Protein AF-A0A944FMX2-F1 (afdb_monomer_lite)

Radius of gyration: 22.93 Å; chains: 1; bounding box: 50×49×50 Å

Foldseek 3Di:
DVVCVVPPPPDDDDPPDPVVVVVPDDPVVVVVVVVVCCCVPPVCVPVHPVVSVVVVVVVVVVVVVVVVVVVVVCVVPDPVVVVVVVCPPCPVVVVVVVVVVVVVVVVVVVVCVCQVCPPDHHDPPD

pLDDT: mean 77.9, std 15.23, range [41.34, 95.88]

Structure (mmCIF, N/CA/C/O backbone):
data_AF-A0A944FMX2-F1
#
_entry.id   AF-A0A944FMX2-F1
#
loop_
_atom_site.group_PDB
_atom_site.id
_atom_site.type_symbol
_atom_site.label_atom_id
_atom_site.label_alt_id
_atom_site.label_comp_id
_atom_site.label_asym_id
_atom_site.label_entity_id
_atom_site.label_seq_id
_atom_site.pdbx_PDB_ins_code
_atom_site.Cartn_x
_atom_site.Cartn_y
_atom_site.Cartn_z
_atom_site.occupancy
_atom_site.B_iso_or_equiv
_atom_site.auth_seq_id
_atom_site.auth_comp_id
_atom_site.auth_asym_id
_atom_site.auth_atom_id
_atom_site.pdbx_PDB_model_num
ATOM 1 N N . ALA A 1 1 ? -24.900 3.325 2.415 1.00 46.59 1 ALA A N 1
ATOM 2 C CA . ALA A 1 1 ? -24.292 4.658 2.213 1.00 46.59 1 ALA A CA 1
ATOM 3 C C . ALA A 1 1 ? -25.087 5.506 1.214 1.00 46.59 1 ALA A C 1
ATOM 5 O O . ALA A 1 1 ? -25.583 6.543 1.628 1.00 46.59 1 ALA A O 1
ATOM 6 N N . LEU A 1 2 ? -25.321 5.048 -0.031 1.00 41.34 2 LEU A N 1
ATOM 7 C CA . LEU A 1 2 ? -26.159 5.781 -1.004 1.00 41.34 2 LEU A CA 1
ATOM 8 C C . LEU A 1 2 ? -27.575 6.097 -0.484 1.00 41.34 2 LEU A C 1
ATOM 10 O O . LEU A 1 2 ? -28.004 7.236 -0.571 1.00 41.34 2 LEU A O 1
ATOM 14 N N . PHE A 1 3 ? -28.259 5.126 0.133 1.00 52.06 3 PHE A N 1
ATOM 15 C CA . PHE A 1 3 ? -29.632 5.310 0.633 1.00 52.06 3 PHE A CA 1
ATOM 16 C C . PHE A 1 3 ? -29.768 6.334 1.776 1.00 52.06 3 PHE A C 1
ATOM 18 O O . PHE A 1 3 ? -30.827 6.935 1.943 1.00 52.06 3 PHE A O 1
ATOM 25 N N . PHE A 1 4 ? -28.702 6.543 2.558 1.00 49.59 4 PHE A N 1
ATOM 26 C CA . PHE A 1 4 ? -28.687 7.506 3.665 1.00 49.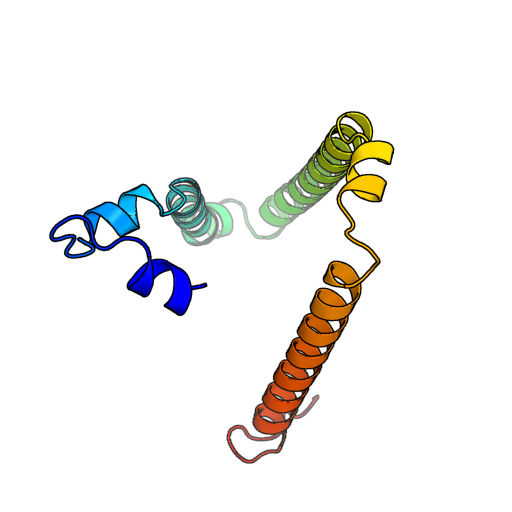59 4 PHE A CA 1
ATOM 27 C C . PHE A 1 4 ? -28.341 8.918 3.178 1.00 49.59 4 PHE A C 1
ATOM 29 O O . PHE A 1 4 ? -28.959 9.875 3.635 1.00 49.59 4 PHE A O 1
ATOM 36 N N . ALA A 1 5 ? -27.460 9.039 2.179 1.00 52.22 5 ALA A N 1
ATOM 37 C CA . ALA A 1 5 ? -27.163 10.313 1.522 1.00 52.22 5 ALA A CA 1
ATOM 38 C C . ALA A 1 5 ? -28.358 10.845 0.706 1.00 52.22 5 ALA A C 1
ATOM 40 O O . ALA A 1 5 ? -28.599 12.045 0.674 1.00 52.22 5 ALA A O 1
ATOM 41 N N . THR A 1 6 ? -29.165 9.967 0.099 1.00 55.25 6 THR A N 1
ATOM 42 C CA . THR A 1 6 ? -30.330 10.391 -0.700 1.00 55.25 6 THR A CA 1
ATOM 43 C C . THR A 1 6 ? -31.541 10.823 0.123 1.00 55.25 6 THR A C 1
ATOM 45 O O . THR A 1 6 ? -32.422 11.493 -0.415 1.00 55.25 6 THR A O 1
ATOM 48 N N . LYS A 1 7 ? -31.646 10.413 1.396 1.00 51.41 7 LYS A N 1
ATOM 49 C CA . LYS A 1 7 ? -32.850 10.680 2.201 1.00 51.41 7 LYS A CA 1
ATOM 50 C C . LYS A 1 7 ? -32.689 11.790 3.238 1.00 51.41 7 LYS A C 1
ATOM 52 O O . LYS A 1 7 ? -33.713 12.343 3.631 1.00 51.41 7 LYS A O 1
ATOM 57 N N . VAL A 1 8 ? -31.464 12.096 3.677 1.00 50.34 8 VAL A N 1
ATOM 58 C CA . VAL A 1 8 ? -31.222 13.001 4.817 1.00 50.34 8 VAL A CA 1
ATOM 59 C C . VAL A 1 8 ? -30.716 14.396 4.435 1.00 50.34 8 VAL A C 1
ATOM 61 O O . VAL A 1 8 ? -30.925 15.313 5.217 1.00 50.34 8 VAL A O 1
ATOM 64 N N . ASP A 1 9 ? -30.202 14.600 3.218 1.00 42.81 9 ASP A N 1
ATOM 65 C CA . ASP A 1 9 ? -29.838 15.931 2.705 1.00 42.81 9 ASP A CA 1
ATOM 66 C C . ASP A 1 9 ? -30.745 16.337 1.536 1.00 42.81 9 ASP A C 1
ATOM 68 O O . ASP A 1 9 ? -30.358 16.389 0.369 1.00 42.81 9 ASP A O 1
ATOM 72 N N . LYS A 1 10 ? -32.007 16.641 1.852 1.00 48.91 10 LYS A N 1
ATOM 73 C CA . LYS A 1 10 ? -32.883 17.407 0.954 1.00 48.91 10 LYS A C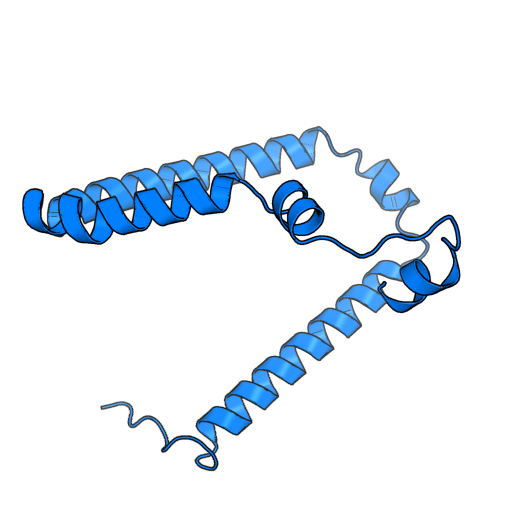A 1
ATOM 74 C C . LYS A 1 10 ? -32.623 18.902 1.147 1.00 48.91 10 LYS A C 1
ATOM 76 O O . LYS A 1 10 ? -33.479 19.618 1.658 1.00 48.91 10 LYS A O 1
ATOM 81 N N . THR A 1 11 ? -31.475 19.379 0.674 1.00 43.84 11 THR A N 1
ATOM 82 C CA . THR A 1 11 ? -31.232 20.821 0.536 1.00 43.84 11 THR A CA 1
ATOM 83 C C . THR A 1 11 ? -30.684 21.113 -0.855 1.00 43.84 11 THR A C 1
ATOM 85 O O . THR A 1 11 ? -29.487 21.071 -1.093 1.00 43.84 11 THR A O 1
ATOM 88 N N . GLY A 1 12 ? -31.601 21.403 -1.783 1.00 42.44 12 GLY A N 1
ATOM 89 C CA . GLY A 1 12 ? -31.314 22.169 -2.996 1.00 42.44 12 GLY A CA 1
ATOM 90 C C . GLY A 1 12 ? -30.627 21.428 -4.149 1.00 42.44 12 GLY A C 1
ATOM 91 O O . GLY A 1 12 ? -29.413 21.413 -4.257 1.00 42.44 12 GLY A O 1
ATOM 92 N N . ASN A 1 13 ? -31.435 20.944 -5.095 1.00 52.34 13 ASN A N 1
ATOM 93 C CA . ASN A 1 13 ? -31.186 21.061 -6.542 1.00 52.34 13 ASN A CA 1
ATOM 94 C C . ASN A 1 13 ? -29.770 20.719 -7.077 1.00 52.34 13 ASN A C 1
ATOM 96 O O . ASN A 1 13 ? -29.259 21.406 -7.961 1.00 52.34 13 ASN A O 1
ATOM 100 N N . SER A 1 14 ? -29.127 19.661 -6.588 1.00 48.91 14 SER A N 1
ATOM 101 C CA . SER A 1 14 ? -27.805 19.236 -7.056 1.00 48.91 14 SER A CA 1
ATOM 102 C C . SER A 1 14 ? -27.926 18.160 -8.135 1.00 48.91 14 SER A C 1
ATOM 104 O O . SER A 1 14 ? -27.895 16.955 -7.885 1.00 48.91 14 SER A O 1
ATOM 106 N N . LYS A 1 15 ? -28.033 18.597 -9.394 1.00 52.97 15 LYS A N 1
ATOM 107 C CA . LYS A 1 15 ? -27.597 17.755 -10.513 1.00 52.97 15 LYS A CA 1
ATOM 108 C C . LYS A 1 15 ? -26.110 17.503 -10.283 1.00 52.97 15 LYS A C 1
ATOM 110 O O . LYS A 1 15 ? -25.333 18.449 -10.368 1.00 52.97 15 LYS A O 1
ATOM 115 N N . VAL A 1 16 ? -25.736 16.271 -9.947 1.00 57.44 16 VAL A N 1
ATOM 116 C CA . VAL A 1 16 ? -24.337 15.842 -9.803 1.00 57.44 16 VAL A CA 1
ATOM 117 C C . VAL A 1 16 ? -23.662 16.062 -11.158 1.00 57.44 16 VAL A C 1
ATOM 119 O O . VAL A 1 16 ? -23.773 15.252 -12.076 1.00 57.44 16 VAL A O 1
ATOM 122 N N . GLY A 1 17 ? -23.094 17.251 -11.349 1.00 63.75 17 GLY A N 1
ATOM 123 C CA . GLY A 1 17 ? -22.479 17.648 -12.604 1.00 63.75 17 GLY A CA 1
ATOM 124 C C . GLY A 1 17 ? -21.166 16.900 -12.772 1.00 63.75 17 GLY A C 1
ATOM 125 O O . GLY A 1 17 ? -20.471 16.641 -11.792 1.00 63.75 17 GLY A O 1
ATOM 126 N N . ALA A 1 18 ? -20.777 16.608 -14.014 1.00 65.31 18 ALA A N 1
ATOM 127 C CA . ALA A 1 18 ? -19.473 16.017 -14.330 1.00 65.31 18 ALA A CA 1
ATOM 128 C C . ALA A 1 18 ? -18.290 16.767 -13.666 1.00 65.31 18 ALA A C 1
ATOM 130 O O . ALA A 1 18 ? -17.259 16.167 -13.370 1.00 65.31 18 ALA A O 1
ATOM 131 N N . GLY A 1 19 ? -18.467 18.057 -13.350 1.00 71.12 19 GLY A N 1
ATOM 132 C CA . GLY A 1 19 ? -17.519 18.856 -12.571 1.00 71.12 19 GLY A CA 1
ATOM 133 C C . GLY A 1 19 ? -17.343 18.419 -11.109 1.00 71.12 19 GLY A C 1
ATOM 134 O O . GLY A 1 19 ? -16.225 18.476 -10.612 1.00 71.12 19 GLY A O 1
ATOM 135 N N . GLU A 1 20 ? -18.383 17.929 -10.426 1.00 71.25 20 GLU A N 1
ATOM 136 C CA . GLU A 1 20 ? -18.263 17.429 -9.044 1.00 71.25 20 GLU A CA 1
ATOM 137 C C . GLU A 1 20 ? -17.542 16.072 -8.992 1.00 71.25 20 GLU A C 1
ATOM 139 O O . GLU A 1 20 ? -16.788 15.778 -8.065 1.00 71.25 20 GLU A O 1
ATOM 144 N N . ILE A 1 21 ? -17.710 15.251 -10.032 1.00 72.31 21 ILE A N 1
ATOM 145 C CA . ILE A 1 21 ? -16.944 14.009 -10.190 1.00 72.31 21 ILE A CA 1
ATOM 146 C C . ILE A 1 21 ? -15.461 14.348 -10.373 1.00 72.31 21 ILE A C 1
ATOM 148 O O . ILE A 1 21 ? -14.610 13.749 -9.720 1.00 72.31 21 ILE A O 1
ATOM 152 N N . TRP A 1 22 ? -15.147 15.354 -11.196 1.00 72.19 22 TRP A N 1
ATOM 153 C CA . TRP A 1 22 ? -13.771 15.796 -11.432 1.00 72.19 22 TRP A CA 1
ATOM 154 C C . TRP A 1 22 ? -13.101 16.416 -10.196 1.00 72.19 22 TRP A C 1
ATOM 156 O O . TRP A 1 22 ? -11.896 16.257 -10.008 1.00 72.19 22 TRP A O 1
ATOM 166 N N . THR A 1 23 ? -13.850 17.104 -9.326 1.00 75.00 23 THR A N 1
ATOM 167 C CA . THR A 1 23 ? -13.294 17.657 -8.076 1.00 75.00 23 THR A CA 1
ATOM 168 C C . THR A 1 23 ? -13.050 16.591 -7.015 1.00 75.00 23 THR A C 1
ATOM 170 O O . THR A 1 23 ? -12.107 16.730 -6.236 1.00 75.00 23 THR A O 1
ATOM 173 N N . ARG A 1 24 ? -13.856 15.524 -6.990 1.00 80.31 24 ARG A N 1
ATOM 174 C CA . ARG A 1 24 ? -13.665 14.376 -6.088 1.00 80.31 24 ARG A CA 1
ATOM 175 C C . ARG A 1 24 ? -12.637 13.375 -6.610 1.00 80.31 24 ARG A C 1
ATOM 177 O O . ARG A 1 24 ? -12.075 12.623 -5.816 1.00 80.31 24 ARG A O 1
ATOM 184 N N . PHE A 1 25 ? -12.397 13.345 -7.920 1.00 80.44 25 PHE A N 1
ATOM 185 C CA . PHE A 1 25 ? -11.452 12.410 -8.511 1.00 80.44 25 PHE A CA 1
ATOM 186 C C . PHE A 1 25 ? -10.010 12.757 -8.104 1.00 80.44 25 PHE A C 1
ATOM 188 O O . PHE A 1 25 ? -9.576 13.903 -8.266 1.00 80.44 25 PHE A O 1
ATOM 195 N N . PRO A 1 26 ? -9.229 11.788 -7.596 1.00 85.19 26 PRO A N 1
ATOM 196 C CA . PRO A 1 26 ? -7.845 12.031 -7.220 1.00 85.19 26 PRO A CA 1
ATOM 197 C C . PRO A 1 26 ? -7.007 12.402 -8.448 1.00 85.19 26 PRO A C 1
ATOM 199 O O . PRO A 1 26 ? -6.674 11.561 -9.281 1.00 85.19 26 PRO A O 1
ATOM 202 N N . LYS A 1 27 ? -6.613 13.674 -8.549 1.00 83.00 27 LYS A N 1
ATOM 203 C CA . LYS A 1 27 ? -5.835 14.203 -9.687 1.00 83.00 27 LYS A CA 1
ATOM 204 C C . LYS A 1 27 ? -4.479 13.501 -9.876 1.00 83.00 27 LYS A C 1
ATOM 206 O O . LYS A 1 27 ? -3.960 13.476 -10.987 1.00 83.00 27 LYS A O 1
ATOM 211 N N . PHE A 1 28 ? -3.948 12.868 -8.824 1.00 86.38 28 PHE A N 1
ATOM 212 C CA . PHE A 1 28 ? -2.767 11.995 -8.879 1.00 86.38 28 PHE A CA 1
ATOM 213 C C . PHE A 1 28 ? -2.912 10.856 -9.903 1.00 86.38 28 PHE A C 1
ATOM 215 O O . PHE A 1 28 ? -1.938 10.500 -10.562 1.00 86.38 28 PHE A O 1
ATOM 222 N N . ILE A 1 29 ? -4.123 10.322 -10.090 1.00 88.88 29 ILE A N 1
ATOM 223 C CA . ILE A 1 29 ? -4.366 9.185 -10.988 1.00 88.88 29 ILE A CA 1
ATOM 224 C C . ILE A 1 29 ? -4.081 9.562 -12.443 1.00 88.88 29 ILE A C 1
ATOM 226 O O . ILE A 1 29 ? -3.515 8.764 -13.179 1.00 88.88 29 ILE A O 1
ATOM 230 N N . ILE A 1 30 ? -4.417 10.788 -12.851 1.00 88.62 30 ILE A N 1
ATOM 231 C CA . ILE A 1 30 ? -4.156 11.273 -14.213 1.00 88.62 30 ILE A CA 1
ATOM 232 C C . ILE A 1 30 ? -2.646 11.370 -14.450 1.00 88.62 30 ILE A C 1
ATOM 234 O O . ILE A 1 30 ? -2.153 10.920 -15.480 1.00 88.62 30 ILE A O 1
ATOM 238 N N . GLY A 1 31 ? -1.900 11.893 -13.472 1.00 88.31 31 GLY A N 1
ATOM 239 C CA . GLY A 1 31 ? -0.439 11.940 -13.530 1.00 88.31 31 GLY A CA 1
ATOM 240 C C . GLY A 1 31 ? 0.186 10.545 -13.610 1.00 88.31 31 GLY A C 1
ATOM 241 O O . GLY A 1 31 ? 1.041 10.310 -14.461 1.00 88.31 31 GLY A O 1
ATOM 242 N N . PHE A 1 32 ? -0.284 9.601 -12.788 1.00 89.88 32 PHE A N 1
ATOM 243 C CA . PHE A 1 32 ? 0.163 8.206 -12.836 1.00 89.88 32 PHE A CA 1
ATOM 244 C C . PHE A 1 32 ? -0.150 7.547 -14.184 1.00 89.88 32 PHE A C 1
ATOM 246 O O . PHE A 1 32 ? 0.692 6.846 -14.737 1.00 89.88 32 PHE A O 1
ATOM 253 N N . PHE A 1 33 ? -1.332 7.810 -14.743 1.00 91.56 33 PHE A N 1
ATOM 254 C CA . PHE A 1 33 ? -1.738 7.281 -16.040 1.00 91.56 33 PHE A CA 1
ATOM 255 C C . PHE A 1 33 ? -0.835 7.793 -17.169 1.00 91.56 33 PHE A C 1
ATOM 257 O O . PHE A 1 33 ? -0.301 7.000 -17.940 1.00 91.56 33 PHE A O 1
ATOM 264 N N . VAL A 1 34 ? -0.581 9.104 -17.224 1.00 92.56 34 VAL A N 1
ATOM 265 C CA . VAL A 1 34 ? 0.331 9.697 -18.216 1.00 92.56 34 VAL A CA 1
ATOM 266 C C . VAL A 1 34 ? 1.758 9.169 -18.041 1.00 92.56 34 VAL A C 1
ATOM 268 O O . VAL A 1 34 ? 2.389 8.775 -19.021 1.00 92.56 34 VAL A O 1
ATOM 271 N N . ALA A 1 35 ? 2.258 9.092 -16.805 1.00 88.81 35 ALA A N 1
ATOM 272 C CA . ALA A 1 35 ? 3.577 8.532 -16.519 1.00 88.81 35 ALA A CA 1
ATOM 273 C C . ALA A 1 35 ? 3.681 7.054 -16.931 1.00 88.81 35 ALA A C 1
ATOM 275 O O . ALA A 1 35 ? 4.702 6.648 -17.478 1.00 88.81 35 ALA A O 1
ATOM 276 N N . SER A 1 36 ? 2.624 6.261 -16.730 1.00 87.69 36 SER A N 1
ATOM 277 C CA . SER A 1 36 ? 2.559 4.859 -17.156 1.00 87.69 36 SER A CA 1
ATOM 278 C C . SER A 1 36 ? 2.619 4.720 -18.679 1.00 87.69 36 SER A C 1
ATOM 280 O O . SER A 1 36 ? 3.335 3.852 -19.184 1.00 87.69 36 SER A O 1
ATOM 282 N N . LEU A 1 37 ? 1.944 5.604 -19.419 1.00 91.81 37 LEU A N 1
ATOM 283 C CA . LEU A 1 37 ? 2.026 5.640 -20.880 1.00 91.81 37 LEU A CA 1
ATOM 284 C C . LEU A 1 37 ? 3.434 6.013 -21.357 1.00 91.81 37 LEU A C 1
ATOM 286 O O . LEU A 1 37 ? 3.987 5.327 -22.211 1.00 91.81 37 LEU A O 1
ATOM 290 N N . ILE A 1 38 ? 4.046 7.046 -20.775 1.00 89.00 38 ILE A N 1
ATOM 291 C CA . ILE A 1 38 ? 5.425 7.447 -21.102 1.00 89.00 38 ILE A CA 1
ATOM 292 C C . ILE A 1 38 ? 6.402 6.309 -20.790 1.00 89.00 38 ILE A C 1
ATOM 294 O O . ILE A 1 38 ? 7.249 5.971 -21.616 1.00 89.00 38 ILE A O 1
ATOM 298 N N . ALA A 1 39 ? 6.261 5.674 -19.626 1.00 85.56 39 ALA A N 1
ATOM 299 C CA . ALA A 1 39 ? 7.083 4.535 -19.251 1.00 85.56 39 ALA A CA 1
ATOM 300 C C . ALA A 1 39 ? 6.954 3.390 -20.271 1.00 85.56 39 ALA A C 1
ATOM 302 O O . ALA A 1 39 ? 7.959 2.824 -20.696 1.00 85.56 39 ALA A O 1
ATOM 303 N N . SER A 1 40 ? 5.727 3.103 -20.712 1.00 85.94 40 SER A N 1
ATOM 304 C CA . SER A 1 40 ? 5.437 1.973 -21.598 1.00 85.94 40 SER A CA 1
ATOM 305 C C . SER A 1 40 ? 5.844 2.213 -23.055 1.00 85.94 40 SER A C 1
ATOM 307 O O . SER A 1 40 ? 6.405 1.323 -23.686 1.00 85.94 40 SER A O 1
ATOM 309 N N . PHE A 1 41 ? 5.579 3.404 -23.598 1.00 88.50 41 PHE A N 1
ATOM 310 C CA . PHE A 1 41 ? 5.783 3.703 -25.021 1.00 88.50 41 PHE A CA 1
ATOM 311 C C . PHE A 1 41 ? 7.109 4.400 -25.334 1.00 88.50 41 PHE A C 1
ATOM 313 O O . PHE A 1 41 ? 7.533 4.377 -26.485 1.00 88.50 41 PHE A O 1
ATOM 320 N N . ILE A 1 42 ? 7.755 5.034 -24.350 1.00 85.12 42 ILE A N 1
ATOM 321 C CA . ILE A 1 42 ? 8.974 5.832 -24.561 1.00 85.12 42 ILE A CA 1
ATOM 322 C C . ILE A 1 42 ? 10.151 5.224 -23.797 1.00 85.12 42 ILE A C 1
ATOM 324 O O . ILE A 1 42 ? 11.178 4.918 -24.391 1.00 85.12 42 ILE A O 1
ATOM 328 N N . ILE A 1 43 ? 10.011 4.996 -22.490 1.00 82.31 43 ILE A N 1
ATOM 329 C CA . ILE A 1 43 ? 11.136 4.553 -21.649 1.00 82.31 43 ILE A CA 1
ATOM 330 C C . ILE A 1 43 ? 11.539 3.100 -21.961 1.00 82.31 43 ILE A C 1
ATOM 332 O O . ILE A 1 43 ? 12.722 2.831 -22.163 1.00 82.31 43 ILE A O 1
ATOM 336 N N . LEU A 1 44 ? 10.580 2.169 -22.045 1.00 82.00 44 LEU A N 1
ATOM 337 C CA . LEU A 1 44 ? 10.850 0.759 -22.367 1.00 82.00 44 LEU A CA 1
ATOM 338 C C . LEU A 1 44 ? 11.611 0.542 -23.691 1.00 82.00 44 LEU A C 1
ATOM 340 O O . LEU A 1 44 ? 12.586 -0.211 -23.672 1.00 82.00 44 LEU A O 1
ATOM 344 N N . PRO A 1 45 ? 11.228 1.159 -24.828 1.00 80.38 45 PRO A N 1
ATOM 345 C CA . PRO A 1 45 ? 11.959 0.968 -26.081 1.00 80.38 45 PRO A CA 1
ATOM 346 C C . PRO A 1 45 ? 13.322 1.675 -26.125 1.00 80.38 45 PRO A C 1
ATOM 348 O O . PRO A 1 45 ? 14.186 1.228 -26.872 1.00 80.38 45 PRO A O 1
ATOM 351 N N . ILE A 1 46 ? 13.534 2.748 -25.350 1.00 80.06 46 ILE A N 1
ATOM 352 C CA . ILE A 1 46 ? 14.793 3.519 -25.365 1.00 80.06 46 ILE A CA 1
ATOM 353 C C . ILE A 1 46 ? 15.858 2.903 -24.447 1.00 80.06 46 ILE A C 1
ATOM 355 O O . ILE A 1 46 ? 17.012 2.790 -24.848 1.00 80.06 46 ILE A O 1
ATOM 359 N N . PHE A 1 47 ? 15.483 2.507 -23.228 1.00 76.81 47 PHE A N 1
ATOM 360 C CA . PHE A 1 47 ? 16.418 2.022 -22.196 1.00 76.81 47 PHE A CA 1
ATOM 361 C C . PHE A 1 47 ? 16.458 0.487 -22.083 1.00 76.81 47 PHE A C 1
ATOM 363 O O . PHE A 1 47 ? 17.308 -0.088 -21.407 1.00 76.81 47 PHE A O 1
ATOM 370 N N . GLY A 1 48 ? 15.536 -0.205 -22.758 1.00 76.75 48 GLY A N 1
ATOM 371 C CA . GLY A 1 48 ? 15.430 -1.657 -22.708 1.00 76.75 48 GLY A CA 1
ATOM 372 C C . GLY A 1 48 ? 14.864 -2.182 -21.382 1.00 76.75 48 GLY A C 1
ATOM 373 O O . GLY A 1 48 ? 14.839 -1.516 -20.346 1.00 76.75 48 GLY A O 1
ATOM 374 N N . GLN A 1 49 ? 14.381 -3.426 -21.401 1.00 75.94 49 GLN A N 1
ATOM 375 C CA . GLN A 1 49 ? 13.683 -4.019 -20.252 1.00 75.94 49 GLN A CA 1
ATOM 376 C C . GLN A 1 49 ? 14.580 -4.197 -19.013 1.00 75.94 49 GLN A C 1
ATOM 378 O O . GLN A 1 49 ? 14.081 -4.167 -17.889 1.00 75.94 49 GLN A O 1
ATOM 383 N N . SER A 1 50 ? 15.893 -4.369 -19.193 1.00 76.81 50 SER A N 1
ATOM 384 C CA . SER A 1 50 ? 16.844 -4.605 -18.099 1.00 76.81 50 SER A CA 1
ATOM 385 C C . SER A 1 50 ? 17.050 -3.379 -17.210 1.00 76.81 50 SER A C 1
ATOM 387 O O . SER A 1 50 ? 17.023 -3.502 -15.985 1.00 76.81 50 SER A O 1
ATOM 389 N N . GLU A 1 51 ? 17.219 -2.195 -17.799 1.00 80.31 51 GLU A N 1
ATOM 390 C CA . GLU A 1 51 ? 17.451 -0.955 -17.046 1.00 80.31 51 GLU A CA 1
ATOM 391 C C . GLU A 1 51 ? 16.168 -0.480 -16.362 1.00 80.31 51 GLU A C 1
ATOM 393 O O . GLU A 1 51 ? 16.170 -0.140 -15.177 1.00 80.31 51 GLU A O 1
ATOM 398 N N . VAL A 1 52 ? 15.038 -0.566 -17.069 1.00 82.88 52 VAL A N 1
ATOM 399 C CA . VAL A 1 52 ? 13.717 -0.262 -16.500 1.00 82.88 52 VAL A CA 1
ATOM 400 C C . VAL A 1 52 ? 13.366 -1.235 -15.373 1.00 82.88 52 VAL A C 1
ATOM 402 O O . VAL A 1 52 ? 12.825 -0.825 -14.346 1.00 82.88 52 VAL A O 1
ATOM 405 N N . GLY A 1 53 ? 13.727 -2.513 -15.513 1.00 81.06 53 GLY A N 1
ATOM 406 C CA . GLY A 1 53 ? 13.588 -3.514 -14.457 1.00 81.06 53 GLY A CA 1
ATOM 407 C C . GLY A 1 53 ? 14.414 -3.187 -13.210 1.00 81.06 53 GLY A C 1
ATOM 408 O O . GLY A 1 53 ? 13.907 -3.303 -12.092 1.00 81.06 53 GLY A O 1
ATOM 409 N N . ALA A 1 54 ? 15.654 -2.720 -13.379 1.00 85.44 54 ALA A N 1
ATOM 410 C CA . ALA A 1 54 ? 16.500 -2.293 -12.265 1.00 85.44 54 ALA A CA 1
ATOM 411 C C . ALA A 1 54 ? 15.913 -1.073 -11.531 1.00 85.44 54 ALA A C 1
ATOM 413 O O . ALA A 1 54 ? 15.838 -1.077 -10.300 1.00 85.44 54 ALA A O 1
ATOM 414 N N . ILE A 1 55 ? 15.423 -0.074 -12.273 1.00 84.81 55 ILE A N 1
ATOM 415 C CA . ILE A 1 55 ? 14.747 1.102 -11.703 1.00 84.81 55 ILE A CA 1
ATOM 416 C C . ILE A 1 55 ? 13.485 0.681 -10.946 1.00 84.81 55 ILE A C 1
ATOM 418 O O . ILE A 1 55 ? 13.285 1.111 -9.811 1.00 84.81 55 ILE A O 1
ATOM 422 N N . ASN A 1 56 ? 12.660 -0.196 -11.524 1.00 86.94 56 ASN A N 1
ATOM 423 C CA . ASN A 1 56 ? 11.453 -0.693 -10.861 1.00 86.94 56 ASN A CA 1
ATOM 424 C C . ASN A 1 56 ? 11.776 -1.435 -9.562 1.00 86.94 56 ASN A C 1
ATOM 426 O O . ASN A 1 56 ? 11.125 -1.187 -8.552 1.00 86.94 56 ASN A O 1
ATOM 430 N N . LYS A 1 57 ? 12.822 -2.269 -9.545 1.00 88.75 57 LYS A N 1
ATOM 431 C CA . LYS A 1 57 ? 13.255 -2.977 -8.332 1.00 88.75 57 LYS A CA 1
ATOM 432 C C . LYS A 1 57 ? 13.643 -2.010 -7.213 1.00 88.75 57 LYS A C 1
ATOM 434 O O . LYS A 1 57 ? 13.249 -2.199 -6.063 1.00 88.75 57 LYS A O 1
ATOM 439 N N . VAL A 1 58 ? 14.394 -0.964 -7.553 1.00 91.19 58 VAL A N 1
ATOM 440 C CA . VAL A 1 58 ? 14.772 0.088 -6.604 1.00 91.19 58 VAL A CA 1
ATOM 441 C C . VAL A 1 58 ? 13.530 0.850 -6.130 1.00 91.19 58 VAL A C 1
ATOM 443 O O . VAL A 1 58 ? 13.339 1.021 -4.927 1.00 91.19 58 VAL A O 1
ATOM 446 N N . LEU A 1 59 ? 12.638 1.244 -7.045 1.00 90.38 59 LEU A N 1
ATOM 447 C CA . LEU A 1 59 ? 11.377 1.912 -6.711 1.00 90.38 59 LEU A CA 1
ATOM 448 C C . LEU A 1 59 ? 10.496 1.065 -5.791 1.00 90.38 59 LEU A C 1
ATOM 450 O O . LEU A 1 59 ? 9.901 1.610 -4.866 1.00 90.38 59 LEU A O 1
ATOM 454 N N . ASP A 1 60 ? 10.411 -0.245 -6.001 1.00 90.81 60 ASP A N 1
ATOM 455 C CA . ASP A 1 60 ? 9.621 -1.138 -5.153 1.00 90.81 60 ASP A CA 1
ATOM 456 C C . ASP A 1 60 ? 10.197 -1.238 -3.739 1.00 90.81 60 ASP A C 1
ATOM 458 O O . ASP A 1 60 ? 9.442 -1.214 -2.763 1.00 90.81 60 ASP A O 1
ATOM 462 N N . GLN A 1 61 ? 11.524 -1.235 -3.606 1.00 93.69 61 GLN A N 1
ATOM 463 C CA . GLN A 1 61 ? 12.178 -1.134 -2.305 1.00 93.69 61 GLN A CA 1
ATOM 464 C C . GLN A 1 61 ? 11.856 0.205 -1.620 1.00 93.69 61 GLN A C 1
ATOM 466 O O . GLN A 1 61 ? 11.492 0.212 -0.444 1.00 93.69 61 GLN A O 1
ATOM 471 N N . TYR A 1 62 ? 11.907 1.330 -2.341 1.00 94.56 62 TYR A N 1
ATOM 472 C CA . TYR A 1 62 ? 11.520 2.636 -1.789 1.00 94.56 62 TYR A CA 1
ATOM 473 C C . TYR A 1 62 ? 10.046 2.702 -1.394 1.00 94.56 62 TYR A C 1
ATOM 475 O O . TYR A 1 62 ? 9.732 3.227 -0.328 1.00 94.56 62 TYR A O 1
ATOM 483 N N . LYS A 1 63 ? 9.141 2.148 -2.209 1.00 93.50 63 LYS A N 1
ATOM 484 C CA . LYS A 1 63 ? 7.718 2.040 -1.861 1.00 93.50 63 LYS A CA 1
ATOM 485 C C . LYS A 1 63 ? 7.553 1.249 -0.572 1.00 93.50 63 LYS A C 1
ATOM 487 O O . LYS A 1 63 ? 6.821 1.692 0.302 1.00 93.50 63 LYS A O 1
ATOM 492 N N . ASN A 1 64 ? 8.248 0.118 -0.431 1.00 94.44 64 ASN A N 1
ATOM 493 C CA . ASN A 1 64 ? 8.194 -0.690 0.785 1.00 94.44 64 ASN A CA 1
ATOM 494 C C . ASN A 1 64 ? 8.645 0.112 2.016 1.00 94.44 64 ASN A C 1
ATOM 496 O O . ASN A 1 64 ? 7.904 0.178 2.992 1.00 94.44 64 ASN A O 1
ATOM 500 N N . TRP A 1 65 ? 9.784 0.806 1.937 1.00 95.75 65 TRP A N 1
ATOM 501 C CA . TRP A 1 65 ? 10.244 1.692 3.011 1.00 95.75 65 TRP A CA 1
ATOM 502 C C . TRP A 1 65 ? 9.249 2.814 3.315 1.00 95.75 65 TRP A C 1
ATOM 504 O O . TRP A 1 65 ? 8.951 3.060 4.481 1.00 95.75 65 TRP A O 1
ATOM 514 N N . ALA A 1 66 ? 8.686 3.459 2.291 1.00 94.38 66 ALA A N 1
ATOM 515 C CA . ALA A 1 66 ? 7.669 4.491 2.462 1.00 94.38 66 ALA A CA 1
ATOM 516 C C . ALA A 1 66 ? 6.402 3.941 3.136 1.00 94.38 66 ALA A C 1
ATOM 518 O O . ALA A 1 66 ? 5.858 4.596 4.021 1.00 94.38 66 ALA A O 1
ATOM 519 N N . PHE A 1 67 ? 5.963 2.727 2.784 1.00 94.56 67 PHE A N 1
ATOM 520 C CA . PHE A 1 67 ? 4.852 2.050 3.455 1.00 94.56 67 PHE A CA 1
ATOM 521 C C . PHE A 1 67 ? 5.181 1.735 4.914 1.00 94.56 67 PHE A C 1
ATOM 523 O O . PHE A 1 67 ? 4.374 2.039 5.787 1.00 94.56 67 PHE A O 1
ATOM 530 N N . VAL A 1 68 ? 6.359 1.174 5.200 1.00 95.88 68 VAL A N 1
ATOM 531 C CA . VAL A 1 68 ? 6.785 0.857 6.574 1.00 95.88 68 VAL A CA 1
ATOM 532 C C . VAL A 1 68 ? 6.848 2.122 7.427 1.00 95.88 68 VAL A C 1
ATOM 534 O O . VAL A 1 68 ? 6.336 2.130 8.547 1.00 95.88 68 VAL A O 1
ATOM 537 N N . LEU A 1 69 ? 7.414 3.206 6.897 1.00 95.00 69 LEU A N 1
ATOM 538 C CA . LEU A 1 69 ? 7.453 4.496 7.580 1.00 95.00 69 LEU A CA 1
ATOM 539 C C . LEU A 1 69 ? 6.049 5.067 7.781 1.00 95.00 69 LEU A C 1
ATOM 541 O O . LEU A 1 69 ? 5.732 5.470 8.893 1.00 95.00 69 LEU A O 1
ATOM 545 N N . ALA A 1 70 ? 5.182 5.033 6.766 1.00 94.50 70 ALA A N 1
ATOM 546 C CA . ALA A 1 70 ? 3.803 5.501 6.891 1.00 94.50 70 ALA A CA 1
ATOM 547 C C . ALA A 1 70 ? 3.022 4.709 7.951 1.00 94.50 70 ALA A C 1
ATOM 549 O O . ALA A 1 70 ? 2.372 5.314 8.798 1.00 94.50 70 ALA A O 1
ATOM 550 N N . PHE A 1 71 ? 3.119 3.376 7.967 1.00 94.31 71 PHE A N 1
ATOM 551 C CA . PHE A 1 71 ? 2.474 2.549 8.992 1.00 94.31 71 PHE A CA 1
ATOM 552 C C . PHE A 1 71 ? 3.063 2.775 10.382 1.00 94.31 71 PHE A C 1
ATOM 554 O O . PHE A 1 71 ? 2.317 2.784 11.358 1.00 94.31 71 PHE A O 1
ATOM 561 N N . THR A 1 72 ? 4.373 3.000 10.479 1.00 93.94 72 THR A N 1
ATOM 562 C CA . THR A 1 72 ? 5.027 3.341 11.747 1.00 93.94 72 THR A CA 1
ATOM 563 C C . THR A 1 72 ? 4.540 4.699 12.250 1.00 93.94 72 THR A C 1
ATOM 565 O O . THR A 1 72 ? 4.131 4.803 13.400 1.00 93.94 72 THR A O 1
ATOM 568 N N . SER A 1 73 ? 4.501 5.725 11.395 1.00 92.62 73 SER A N 1
ATOM 569 C CA . SER A 1 73 ? 3.971 7.049 11.737 1.00 92.62 73 SER A CA 1
ATOM 570 C C . SER A 1 73 ? 2.497 6.991 12.130 1.00 92.62 73 SER A C 1
ATOM 572 O O . SER A 1 73 ? 2.142 7.536 13.167 1.00 92.62 73 SER A O 1
ATOM 574 N N . ILE A 1 74 ? 1.656 6.282 11.369 1.00 91.00 74 ILE A N 1
ATOM 575 C CA . ILE A 1 74 ? 0.245 6.069 11.722 1.00 91.00 74 ILE A CA 1
ATOM 576 C C . ILE A 1 74 ? 0.148 5.356 13.073 1.00 91.00 74 ILE A C 1
ATOM 578 O O . ILE A 1 74 ? -0.634 5.778 13.914 1.00 91.00 74 ILE A O 1
ATOM 582 N N . GLY A 1 75 ? 0.941 4.310 13.315 1.00 87.19 75 GLY A N 1
ATOM 583 C CA . GLY A 1 75 ? 0.929 3.565 14.575 1.00 87.19 75 GLY A CA 1
ATOM 584 C C . GLY A 1 75 ? 1.381 4.387 15.785 1.00 87.19 75 GLY A C 1
ATOM 585 O O . GLY A 1 75 ? 0.826 4.213 16.865 1.00 87.19 75 GLY A O 1
ATOM 586 N N . LEU A 1 76 ? 2.351 5.289 15.609 1.00 87.19 76 LEU A N 1
ATOM 587 C CA . LEU A 1 76 ? 2.838 6.190 16.660 1.00 87.19 76 LEU A CA 1
ATOM 588 C C . LEU A 1 76 ? 1.871 7.351 16.942 1.00 87.19 76 LEU A C 1
ATOM 590 O O . LEU A 1 76 ? 1.720 7.735 18.098 1.00 87.19 76 LEU A O 1
ATOM 594 N N . ASP A 1 77 ? 1.222 7.894 15.908 1.00 85.81 77 ASP A N 1
ATOM 595 C CA . ASP A 1 77 ? 0.222 8.969 16.027 1.00 85.81 77 ASP A CA 1
ATOM 596 C C . ASP A 1 77 ? -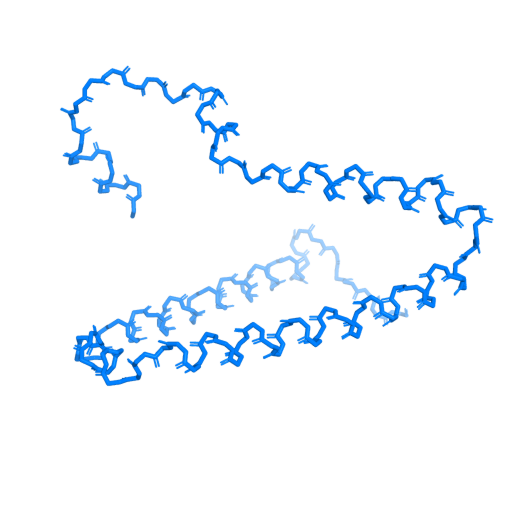1.138 8.440 16.526 1.00 85.81 77 ASP A C 1
ATOM 598 O O . ASP A 1 77 ? -1.933 9.141 17.152 1.00 85.81 77 ASP A O 1
ATOM 602 N N . THR A 1 78 ? -1.407 7.152 16.306 1.00 83.94 78 THR A N 1
ATOM 603 C CA . THR A 1 78 ? -2.652 6.509 16.718 1.00 83.94 78 THR A CA 1
ATOM 604 C C . THR A 1 78 ? -2.698 6.265 18.226 1.00 83.94 78 THR A C 1
ATOM 606 O O . THR A 1 78 ? -1.986 5.426 18.780 1.00 83.94 78 THR A O 1
ATOM 609 N N . ASN A 1 79 ? -3.656 6.899 18.903 1.00 80.81 79 ASN A N 1
ATOM 610 C CA . ASN A 1 79 ? -3.976 6.579 20.288 1.00 80.81 79 ASN A CA 1
ATOM 611 C C . ASN A 1 79 ? -4.775 5.264 20.375 1.00 80.81 79 ASN A C 1
ATOM 613 O O . ASN A 1 79 ? -6.009 5.249 20.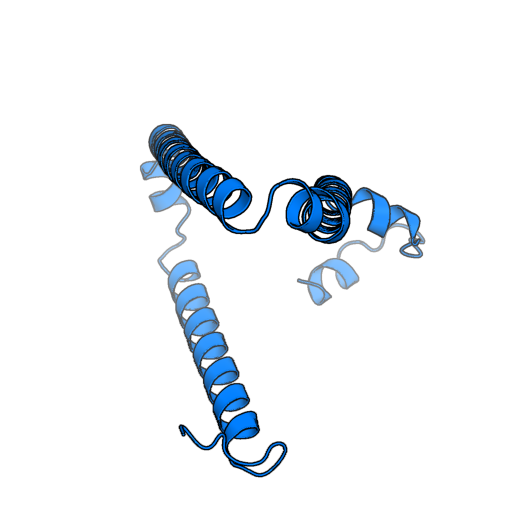324 1.00 80.81 79 ASN A O 1
ATOM 617 N N . PHE A 1 80 ? -4.077 4.139 20.559 1.00 76.31 80 PHE A N 1
ATOM 618 C CA . PHE A 1 80 ? -4.692 2.809 20.701 1.00 76.31 80 PHE A CA 1
ATOM 619 C C . PHE A 1 80 ? -5.792 2.750 21.775 1.00 76.31 80 PHE A C 1
ATOM 621 O O . PHE A 1 80 ? -6.758 1.997 21.635 1.00 76.31 80 PHE A O 1
ATOM 628 N N . LYS A 1 81 ? -5.694 3.572 22.828 1.00 75.69 81 LYS A N 1
ATOM 629 C CA . LYS A 1 81 ? -6.703 3.651 23.895 1.00 75.69 81 LYS A CA 1
ATOM 630 C C . LYS A 1 81 ? -8.006 4.292 23.411 1.00 75.69 81 LYS A C 1
ATOM 632 O O . LYS A 1 81 ? -9.080 3.895 23.863 1.00 75.69 81 LYS A O 1
ATOM 637 N N . GLU A 1 82 ? -7.933 5.261 22.502 1.00 75.44 82 GLU A N 1
ATOM 638 C CA . GLU A 1 82 ? -9.110 5.867 21.869 1.00 75.44 82 GLU A CA 1
ATOM 639 C C . GLU A 1 82 ? -9.739 4.942 20.831 1.00 75.44 82 GLU A C 1
ATOM 641 O O . GLU A 1 82 ? -10.965 4.830 20.792 1.00 75.44 82 GLU A O 1
ATOM 646 N N . ILE A 1 83 ? -8.936 4.201 20.062 1.00 74.31 83 ILE A N 1
ATOM 647 C CA . ILE A 1 83 ? -9.451 3.155 19.163 1.00 74.31 83 ILE A CA 1
ATOM 648 C C . ILE A 1 83 ? -10.197 2.083 19.958 1.00 74.31 83 ILE A C 1
ATOM 650 O O . ILE A 1 83 ? -11.319 1.720 19.613 1.00 74.31 83 ILE A O 1
ATOM 654 N N . TRP A 1 84 ? -9.625 1.615 21.067 1.00 68.69 84 TRP A N 1
ATOM 655 C CA . TRP A 1 84 ? -10.279 0.616 21.912 1.00 68.69 84 TRP A CA 1
ATOM 656 C C . TRP A 1 84 ? -11.590 1.127 22.530 1.00 68.69 84 TRP A C 1
ATOM 658 O O . TRP A 1 84 ? -12.545 0.368 22.672 1.00 68.69 84 TRP A O 1
ATOM 668 N N . LYS A 1 85 ? -11.674 2.422 22.863 1.00 69.56 85 LYS A N 1
ATOM 669 C CA . LYS A 1 85 ? -12.915 3.050 23.351 1.00 69.56 85 LYS A CA 1
ATOM 670 C C . LYS A 1 85 ? -13.953 3.296 22.250 1.00 69.56 85 LYS A C 1
ATOM 672 O O . LYS A 1 85 ? -15.147 3.215 22.524 1.00 69.56 85 LYS A O 1
ATOM 677 N N . SER A 1 86 ? -13.519 3.623 21.035 1.00 66.44 86 SER A N 1
ATOM 678 C CA . SER A 1 86 ? -14.395 3.880 19.879 1.00 66.44 86 SER A CA 1
ATOM 679 C C . SER A 1 86 ? -14.856 2.598 19.178 1.00 66.44 86 SER A C 1
ATOM 681 O O . SER A 1 86 ? -15.885 2.607 18.499 1.00 66.44 86 SER A O 1
ATOM 683 N N . MET A 1 87 ? -14.180 1.469 19.413 1.00 65.38 87 MET A N 1
ATOM 684 C CA . MET A 1 87 ? -14.689 0.125 19.141 1.00 65.38 87 MET A CA 1
ATOM 685 C C . MET A 1 87 ? -15.908 -0.151 20.038 1.00 65.38 87 MET A C 1
ATOM 687 O O . MET A 1 87 ? -15.800 -0.770 21.093 1.00 65.38 87 MET A O 1
ATOM 691 N N . GLN A 1 88 ? -17.093 0.315 19.632 1.00 59.72 88 GLN A N 1
ATOM 692 C CA . GLN A 1 88 ? -18.359 0.064 20.329 1.00 59.72 88 GLN A CA 1
ATOM 693 C C . GLN A 1 88 ? -18.666 -1.447 20.392 1.00 59.72 88 GLN A 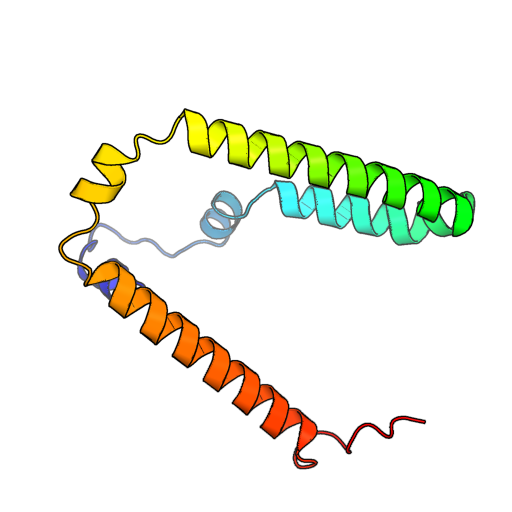C 1
ATOM 695 O O . GLN A 1 88 ? -19.311 -2.013 19.506 1.00 59.72 88 GLN A O 1
ATOM 700 N N . GLY A 1 89 ? -18.181 -2.113 21.442 1.00 63.72 89 GLY A N 1
ATOM 701 C CA . GLY A 1 89 ? -18.600 -3.452 21.869 1.00 63.72 89 GLY A CA 1
ATOM 702 C C . GLY A 1 89 ? -18.482 -4.562 20.818 1.00 63.72 89 GLY A C 1
ATOM 703 O O . GLY A 1 89 ? -19.322 -5.455 20.796 1.00 63.72 89 GLY A O 1
ATOM 704 N N . GLY A 1 90 ? -17.508 -4.494 19.904 1.00 68.69 90 GLY A N 1
ATOM 705 C CA . GLY A 1 90 ? -17.250 -5.546 18.907 1.00 68.69 90 GLY A CA 1
ATOM 706 C C . GLY A 1 90 ? -18.236 -5.623 17.731 1.00 68.69 90 GLY A C 1
ATOM 707 O O . GLY A 1 90 ? -17.974 -6.349 16.772 1.00 68.69 90 GLY A O 1
ATOM 708 N N . LYS A 1 91 ? -19.326 -4.840 17.726 1.00 76.75 91 LYS A N 1
ATOM 709 C CA . LYS A 1 91 ? -20.314 -4.840 16.625 1.00 76.75 91 LYS A CA 1
ATOM 710 C C . LYS A 1 91 ? -19.709 -4.408 15.286 1.00 76.75 91 LYS A C 1
ATOM 712 O O . LYS A 1 91 ? -20.040 -4.979 14.252 1.00 76.75 91 LYS A O 1
ATOM 717 N N . VAL A 1 92 ? -18.799 -3.432 15.309 1.00 80.50 92 VAL A N 1
ATOM 718 C CA . VAL A 1 92 ? -18.091 -2.946 14.110 1.00 80.50 92 VAL A CA 1
ATOM 719 C C . VAL A 1 92 ? -17.158 -4.022 13.548 1.00 80.50 92 VAL A C 1
ATOM 721 O O . VAL A 1 92 ? -17.149 -4.252 12.342 1.00 80.50 92 VAL A O 1
ATOM 724 N N . LEU 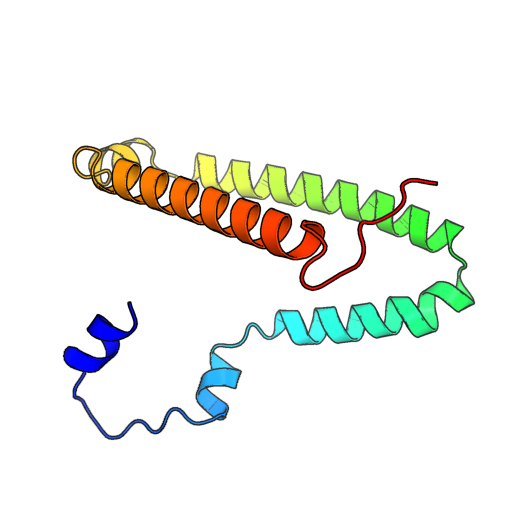A 1 93 ? -16.434 -4.732 14.420 1.00 83.38 93 LEU A N 1
ATOM 725 C CA . LEU A 1 93 ? -15.565 -5.843 14.023 1.00 83.38 93 LEU A CA 1
ATOM 726 C C . LEU A 1 93 ? -16.369 -6.986 13.402 1.00 83.38 93 LEU A C 1
ATOM 728 O O . LEU A 1 93 ? -15.999 -7.475 12.340 1.00 83.38 93 LEU A O 1
ATOM 732 N N . TRP A 1 94 ? -17.489 -7.377 14.014 1.00 86.25 94 TRP A N 1
ATOM 733 C CA . TRP A 1 94 ? -18.342 -8.433 13.467 1.00 86.25 94 TRP A CA 1
ATOM 734 C C . TRP A 1 94 ? -18.902 -8.067 12.090 1.00 86.25 94 TRP A C 1
ATOM 736 O O . TRP A 1 94 ? -18.849 -8.878 11.167 1.00 86.25 94 TRP A O 1
ATOM 746 N N . LEU A 1 95 ? -19.379 -6.829 11.921 1.00 87.81 95 LEU A N 1
ATOM 747 C CA . LEU A 1 95 ? -19.871 -6.346 10.631 1.00 87.81 95 LEU A CA 1
ATOM 748 C C . LEU A 1 95 ? -18.771 -6.373 9.560 1.00 87.81 95 LEU A C 1
ATOM 750 O O . LEU A 1 95 ? -19.032 -6.773 8.425 1.00 87.81 95 LEU A O 1
ATOM 754 N N . TYR A 1 96 ? -17.545 -5.992 9.928 1.00 88.75 96 TYR A N 1
ATOM 755 C CA . TYR A 1 96 ? -16.394 -6.055 9.032 1.00 88.75 96 TYR A CA 1
ATOM 756 C C . TYR A 1 96 ? -16.051 -7.496 8.642 1.00 88.75 96 TYR A C 1
ATOM 758 O O . TYR A 1 96 ? -15.899 -7.784 7.459 1.00 88.75 96 TYR A O 1
ATOM 766 N N . VAL A 1 97 ? -15.994 -8.419 9.608 1.00 91.69 97 VAL A N 1
ATOM 767 C CA . VAL A 1 97 ? -15.698 -9.838 9.353 1.00 91.69 97 VAL A CA 1
ATOM 768 C C . VAL A 1 97 ? -16.758 -10.462 8.449 1.00 91.69 97 VAL A C 1
ATOM 770 O O . VAL A 1 97 ? -16.408 -11.077 7.447 1.00 91.69 97 VAL A O 1
ATOM 773 N N . VAL A 1 98 ? -18.046 -10.261 8.740 1.00 93.19 98 VAL A N 1
ATOM 774 C CA . VAL A 1 98 ? -19.136 -10.787 7.903 1.00 93.19 98 VAL A CA 1
ATOM 775 C C . VAL A 1 98 ? -19.082 -10.193 6.495 1.00 93.19 98 VAL A C 1
ATOM 777 O O . VAL A 1 98 ? -19.205 -10.933 5.520 1.00 93.19 98 VAL A O 1
ATOM 780 N N . GLY A 1 99 ? -18.846 -8.884 6.367 1.00 92.12 99 GLY A N 1
ATOM 781 C CA . GLY A 1 99 ? -18.701 -8.228 5.066 1.00 92.12 99 GLY A CA 1
ATOM 782 C C . GLY A 1 99 ? -17.506 -8.751 4.266 1.00 92.12 99 GLY A C 1
ATOM 783 O O . GLY A 1 99 ? -17.635 -9.028 3.073 1.00 92.12 99 GLY A O 1
ATOM 784 N N . GLN A 1 100 ? -16.360 -8.941 4.920 1.00 94.06 100 GLN A N 1
ATOM 785 C CA . GLN A 1 100 ? -15.148 -9.452 4.285 1.00 94.06 100 GLN A CA 1
ATOM 786 C C . GLN A 1 100 ? -15.315 -10.914 3.856 1.00 94.06 100 GLN A C 1
ATOM 788 O O . GLN A 1 100 ? -14.958 -11.259 2.732 1.00 94.06 100 GLN A O 1
ATOM 793 N N . VAL A 1 101 ? -15.903 -11.759 4.708 1.00 95.19 101 VAL A N 1
ATOM 794 C CA . VAL A 1 101 ? -16.209 -13.159 4.379 1.00 95.19 101 VAL A CA 1
ATOM 795 C C . VAL A 1 101 ? -17.192 -13.230 3.214 1.00 95.19 101 VAL A C 1
ATOM 797 O O . VAL A 1 101 ? -16.966 -13.988 2.276 1.00 95.19 101 VAL A O 1
ATOM 800 N N . PHE A 1 102 ? -18.234 -12.400 3.211 1.00 94.94 102 PHE A N 1
ATOM 801 C CA . PHE A 1 102 ? -19.176 -12.325 2.096 1.00 94.94 102 PHE A CA 1
ATOM 802 C C . PHE A 1 102 ? -18.498 -11.907 0.781 1.00 94.94 102 PHE A C 1
ATOM 804 O O . PHE A 1 102 ? -18.747 -12.517 -0.255 1.00 94.94 102 PHE A O 1
ATOM 811 N N . ASN A 1 103 ? -17.594 -10.924 0.815 1.00 95.06 103 ASN A N 1
ATOM 812 C CA . ASN A 1 103 ? -16.818 -10.515 -0.360 1.00 95.06 103 ASN A CA 1
ATOM 813 C C . ASN A 1 103 ? -15.904 -11.647 -0.866 1.00 95.06 103 ASN A C 1
ATOM 815 O O . ASN A 1 103 ? -15.862 -11.938 -2.062 1.00 95.06 103 ASN A O 1
ATOM 819 N N . ILE A 1 104 ? -15.222 -12.349 0.041 1.00 94.38 104 ILE A N 1
ATOM 820 C CA . ILE A 1 104 ? -14.396 -13.510 -0.315 1.00 94.38 104 ILE A CA 1
ATOM 821 C C . ILE A 1 104 ? -15.258 -14.606 -0.959 1.00 94.38 104 ILE A C 1
ATOM 823 O O . ILE A 1 104 ? -14.883 -15.155 -1.990 1.00 94.38 104 ILE A O 1
ATOM 827 N N . LEU A 1 105 ? -16.443 -14.888 -0.416 1.00 95.38 105 LEU A N 1
ATOM 828 C CA . LEU A 1 105 ? -17.361 -15.870 -0.998 1.00 95.38 105 LEU A CA 1
ATOM 829 C C . LEU A 1 105 ? -17.872 -15.441 -2.378 1.00 95.38 105 LEU A C 1
ATOM 831 O O . LEU A 1 105 ? -17.921 -16.270 -3.282 1.00 95.38 105 LEU A O 1
ATOM 835 N N . LEU A 1 106 ? -18.207 -14.162 -2.571 1.00 91.56 106 LEU A N 1
ATOM 836 C CA . LEU A 1 106 ? -18.621 -13.642 -3.877 1.00 91.56 106 LEU A CA 1
ATOM 837 C C . LEU A 1 106 ? -17.496 -13.693 -4.909 1.00 91.56 106 LEU A C 1
ATOM 839 O O . LEU A 1 106 ? -17.748 -14.051 -6.056 1.00 91.56 106 LEU A O 1
ATOM 843 N N . THR A 1 107 ? -16.266 -13.351 -4.526 1.00 91.75 107 THR A N 1
ATOM 844 C CA . THR A 1 107 ? -15.118 -13.418 -5.439 1.00 91.75 107 THR A CA 1
ATOM 845 C C . THR A 1 107 ? -14.776 -14.863 -5.784 1.00 91.75 107 THR A C 1
ATOM 847 O O . THR A 1 107 ? -14.591 -15.158 -6.959 1.00 91.75 107 THR A O 1
ATOM 850 N N . LEU A 1 108 ? -14.798 -15.788 -4.820 1.00 90.00 108 LEU A N 1
ATOM 851 C CA . LEU A 1 108 ? -14.646 -17.223 -5.088 1.00 90.00 108 LEU A CA 1
ATOM 852 C C . LEU A 1 108 ? -15.770 -17.771 -5.966 1.00 90.00 108 LEU A C 1
ATOM 854 O O . LEU A 1 108 ? -15.495 -18.543 -6.877 1.00 90.00 108 LEU A O 1
ATOM 858 N N . PHE A 1 109 ? -17.015 -17.355 -5.739 1.00 90.25 109 PHE A N 1
ATOM 859 C CA . PHE A 1 109 ? -18.139 -17.739 -6.588 1.00 90.25 109 PHE A CA 1
ATOM 860 C C . PHE A 1 109 ? -17.989 -17.185 -8.007 1.00 90.25 109 PHE A C 1
ATOM 862 O O . PHE A 1 109 ? -18.214 -17.913 -8.966 1.00 90.25 109 PHE A O 1
ATOM 869 N N . ALA A 1 110 ? -17.562 -15.930 -8.160 1.00 88.25 110 ALA A N 1
ATOM 870 C CA . ALA A 1 110 ? -17.300 -15.329 -9.464 1.00 88.25 110 ALA A CA 1
ATOM 871 C C . ALA A 1 110 ? -16.150 -16.037 -10.194 1.00 88.25 110 ALA A C 1
ATOM 873 O O . ALA A 1 110 ? -16.275 -16.336 -11.377 1.00 88.25 110 ALA A O 1
ATOM 874 N N . VAL A 1 111 ? -15.060 -16.358 -9.491 1.00 87.50 111 VAL A N 1
ATOM 875 C CA . VAL A 1 111 ? -13.933 -17.138 -10.025 1.00 87.50 111 VAL A CA 1
ATOM 876 C C . VAL A 1 111 ? -14.400 -18.535 -10.424 1.00 87.50 111 VAL A C 1
ATOM 878 O O . VAL A 1 111 ? -14.125 -18.969 -11.536 1.00 87.50 111 VAL A O 1
ATOM 881 N N . TRP A 1 112 ? -15.162 -19.218 -9.570 1.00 84.19 112 TRP A N 1
ATOM 882 C CA . TRP A 1 112 ? -15.737 -20.519 -9.893 1.00 84.19 112 TRP A CA 1
ATOM 883 C C . TRP A 1 112 ? -16.659 -20.434 -11.112 1.00 84.19 112 TRP A C 1
ATOM 885 O O . TRP A 1 112 ? -16.503 -21.232 -12.019 1.00 84.19 112 TRP A O 1
ATOM 895 N N . LEU A 1 113 ? -17.542 -19.438 -11.206 1.00 83.69 113 LEU A N 1
ATOM 896 C CA . LEU A 1 113 ? -18.437 -19.239 -12.351 1.00 83.69 113 LEU A CA 1
ATOM 897 C C . LEU A 1 113 ? -17.651 -18.970 -13.645 1.00 83.69 113 LEU A C 1
ATOM 899 O O . LEU A 1 113 ? -17.948 -19.568 -14.680 1.00 83.69 113 LEU A O 1
ATOM 903 N N . LEU A 1 114 ? -16.623 -18.118 -13.583 1.00 81.69 114 LEU A N 1
ATOM 904 C CA . LEU A 1 114 ? -15.756 -17.808 -14.722 1.00 81.69 114 LEU A CA 1
ATOM 905 C C . LEU A 1 114 ? -14.933 -19.025 -15.178 1.00 81.69 114 LEU A C 1
ATOM 907 O O . LEU A 1 114 ? -14.809 -19.234 -16.382 1.00 81.69 114 LEU A O 1
ATOM 911 N N . LEU A 1 115 ? -14.410 -19.838 -14.250 1.00 74.25 115 LEU A N 1
ATOM 912 C CA . LEU A 1 115 ? -13.609 -21.037 -14.550 1.00 74.25 115 LEU A CA 1
ATOM 913 C C . LEU A 1 115 ? -14.424 -22.340 -14.687 1.00 74.25 115 LEU A C 1
ATOM 915 O O . LEU A 1 115 ? -13.872 -23.350 -15.117 1.00 74.25 115 LEU A O 1
ATOM 919 N N . SER A 1 116 ? -15.724 -22.345 -14.374 1.00 65.44 116 SER A N 1
ATOM 920 C CA . SER A 1 116 ? -16.618 -23.521 -14.432 1.00 65.44 116 SER A CA 1
ATOM 921 C C . SER A 1 116 ? -16.921 -23.984 -15.866 1.00 65.44 116 SER A C 1
ATOM 923 O O . SER A 1 116 ? -17.690 -24.927 -16.052 1.00 65.44 116 SER A O 1
ATOM 925 N N . GLY A 1 117 ? -16.364 -23.343 -16.895 1.00 62.31 117 GLY A N 1
ATOM 926 C CA . GLY A 1 117 ? -16.589 -23.746 -18.285 1.00 62.31 117 GLY A CA 1
ATOM 927 C C . GLY A 1 117 ? -17.897 -23.236 -18.899 1.00 62.31 117 GLY A C 1
ATOM 928 O O . GLY A 1 117 ? -18.169 -23.546 -20.053 1.00 62.31 117 GLY A O 1
ATOM 929 N N . VAL A 1 118 ? -18.710 -22.465 -18.162 1.00 64.19 118 VAL A N 1
ATOM 930 C CA . VAL A 1 118 ? -20.001 -21.932 -18.651 1.00 64.19 118 VAL A CA 1
ATOM 931 C C . VAL A 1 118 ? -19.822 -20.639 -19.462 1.00 64.19 118 VAL A C 1
ATOM 933 O O . VAL A 1 118 ? -20.576 -20.408 -20.402 1.00 64.19 118 VAL A O 1
ATOM 936 N N . LEU A 1 119 ? -18.822 -19.807 -19.128 1.00 59.28 119 LEU A N 1
ATOM 937 C CA . LEU A 1 119 ? -18.518 -18.550 -19.840 1.00 59.28 119 LEU A CA 1
ATOM 938 C C . LEU A 1 119 ? -17.151 -18.548 -20.541 1.00 59.28 119 LEU A C 1
ATOM 940 O O . LEU A 1 119 ? -17.038 -17.984 -21.625 1.00 59.28 119 LEU A O 1
ATOM 944 N N . PHE A 1 120 ? -16.128 -19.184 -19.962 1.00 59.97 120 PHE A N 1
ATOM 945 C CA . PHE A 1 120 ? -14.808 -19.339 -20.578 1.00 59.97 120 PHE A CA 1
ATOM 946 C C . PHE A 1 120 ? -14.382 -20.811 -20.558 1.00 59.97 120 PHE A C 1
ATOM 948 O O . PHE A 1 120 ? -14.618 -21.484 -19.553 1.00 59.97 120 PHE A O 1
ATOM 955 N N . PRO A 1 121 ? -13.762 -21.329 -21.635 1.00 61.25 121 PRO A N 1
ATOM 956 C CA . PRO A 1 121 ? -13.193 -22.670 -21.628 1.00 61.25 121 PRO A CA 1
ATOM 957 C C . PRO A 1 121 ? -12.108 -22.773 -20.551 1.00 61.25 121 PRO A C 1
ATOM 959 O O . PRO A 1 121 ? -11.371 -21.820 -20.296 1.00 61.25 121 PRO A O 1
ATOM 962 N N . ILE A 1 122 ? -12.044 -23.939 -19.911 1.00 61.00 122 ILE A N 1
ATOM 963 C CA . ILE A 1 122 ? -11.159 -24.222 -18.778 1.00 61.00 122 ILE A CA 1
ATOM 964 C C . ILE A 1 122 ? -9.712 -23.913 -19.203 1.00 61.00 122 ILE A C 1
ATOM 966 O O . ILE A 1 122 ? -9.270 -24.464 -20.217 1.00 61.00 122 ILE A O 1
ATOM 970 N N . PRO A 1 123 ? -8.968 -23.054 -18.479 1.00 62.06 123 PRO A N 1
ATOM 971 C CA . PRO A 1 123 ? -7.573 -22.787 -18.798 1.00 62.06 123 PRO A CA 1
ATOM 972 C C . PRO A 1 123 ? -6.782 -24.094 -18.713 1.00 62.06 123 PRO A C 1
ATOM 974 O O . PRO A 1 123 ? -6.630 -24.670 -17.635 1.00 62.06 123 PRO A O 1
ATOM 977 N N . VAL A 1 124 ? -6.304 -24.583 -19.856 1.00 64.56 124 VAL A N 1
ATOM 978 C CA . VAL A 1 124 ? -5.345 -25.685 -19.899 1.00 64.56 124 VAL A CA 1
ATOM 979 C C . VAL A 1 124 ? -4.021 -25.159 -19.353 1.00 64.56 124 VAL A C 1
ATOM 981 O O . VAL A 1 124 ? -3.398 -24.278 -19.937 1.00 64.56 124 VAL A O 1
ATOM 984 N N . LEU A 1 125 ? -3.626 -25.659 -18.183 1.00 62.12 125 LEU A N 1
ATOM 985 C CA . LEU A 1 125 ? -2.283 -25.476 -17.642 1.00 62.12 125 LEU A CA 1
ATOM 986 C C . LEU A 1 125 ? -1.334 -26.356 -18.474 1.00 62.12 125 LEU A C 1
ATOM 988 O O . LEU A 1 125 ? -1.075 -27.497 -18.094 1.00 62.12 125 LEU A O 1
ATOM 992 N N . SER A 1 126 ? -0.908 -25.865 -19.642 1.00 42.44 126 SER A N 1
ATOM 993 C CA . SER A 1 126 ? 0.178 -26.450 -20.446 1.00 42.44 126 SER A CA 1
ATOM 994 C C . SER A 1 126 ? 1.452 -25.640 -20.293 1.00 42.44 126 SER A C 1
ATOM 996 O O . SER A 1 126 ? 1.353 -24.411 -20.520 1.00 42.44 126 SER A O 1
#

Secondary structure (DSSP, 8-state):
-HHHHHHH---S-----HHHHHHHS-THHHHHHHHHHHIIIIIHHHHHHHHHHHHHHHHHHHHHHHHHHHHHHHHHHS-HHHHHHHS-TTHHHHHHHHHHHHHHHHHHHHHHHHHTTSSS------

Sequence (126 aa):
ALFFATKVDKTGNSKVGAGEIWTRFPKFIIGFFVASLIASFIILPIFGQSEVGAINKVLDQYKNWAFVLAFTSIGLDTNFKEIWKSMQGGKVLWLYVVGQVFNILLTLFAVWLLLSGVLFPIPVLS